Protein AF-A0A849FXG2-F1 (afdb_monomer)

Solvent-accessible surface area (backbone atoms only — not comparable to full-atom values): 6076 Å² total; per-residue (Å²): 142,71,65,75,63,56,56,55,52,54,53,51,51,52,51,49,52,51,53,51,51,58,55,57,69,65,61,71,69,59,60,63,61,51,51,52,51,40,35,54,50,8,46,52,54,36,55,78,66,44,50,82,83,37,54,75,67,58,46,46,76,73,58,46,69,42,82,48,71,66,43,51,52,54,50,52,55,47,34,61,72,77,55,66,62,58,73,68,61,43,52,23,35,53,52,26,52,28,52,54,30,48,65,57,74,77,112

Mean predicted aligned error: 12.35 Å

Foldseek 3Di:
DPPVVVVVVVVVVVVVVVVVVVVVVVPPPPPVVVLVVLLVLLVVLCVVPPVVPDPLVRVCVVQAQCDDPVSLVSVLVVCCVPPNDPPSNSVSVSSNNNVVNNVVVVD

Sequence (107 aa):
MAYQQRVRGILGVTVLLVTVAVVYAKTEDAGEPAKAIDLETGETLFEARCAICHTHDALRDLTGAMTTEEDFQRVDTHLKRHYAPDDEARARILFYLAVETAAQSAR

pLDDT: mean 76.76, std 14.03, range [48.59, 94.31]

Structure (mmCIF, N/CA/C/O backbone):
data_AF-A0A849FXG2-F1
#
_entry.id   AF-A0A849FXG2-F1
#
loop_
_atom_site.group_PDB
_atom_site.id
_atom_site.type_symbol
_atom_site.label_atom_id
_atom_site.label_alt_id
_atom_site.label_comp_id
_atom_site.label_asym_id
_atom_site.label_entity_id
_atom_site.label_seq_id
_atom_site.pdbx_PDB_ins_code
_atom_site.Cartn_x
_atom_site.Cartn_y
_atom_site.Cartn_z
_atom_site.occupancy
_atom_site.B_iso_or_equiv
_atom_site.auth_seq_id
_atom_site.auth_comp_id
_atom_site.auth_asym_id
_atom_site.auth_atom_id
_atom_site.pdbx_PDB_model_num
ATOM 1 N N . MET A 1 1 ? -38.324 54.208 -8.703 1.00 53.72 1 MET A N 1
ATOM 2 C CA . MET A 1 1 ? -37.381 53.354 -9.464 1.00 53.72 1 MET A CA 1
ATOM 3 C C . MET A 1 1 ? -36.419 52.562 -8.549 1.00 53.72 1 MET A C 1
ATOM 5 O O . MET A 1 1 ? -35.245 52.467 -8.859 1.00 53.72 1 MET A O 1
ATOM 9 N N . ALA A 1 2 ? -36.886 51.952 -7.444 1.00 56.38 2 ALA A N 1
ATOM 10 C CA . ALA A 1 2 ? -36.020 51.225 -6.487 1.00 56.38 2 ALA A CA 1
ATOM 11 C C . ALA A 1 2 ? -36.311 49.708 -6.384 1.00 56.38 2 ALA A C 1
ATOM 13 O O . ALA A 1 2 ? -35.586 48.973 -5.720 1.00 56.38 2 ALA A O 1
ATOM 14 N N . TYR A 1 3 ? -37.367 49.224 -7.050 1.00 48.91 3 TYR A N 1
ATOM 15 C CA . TYR A 1 3 ? -37.785 47.817 -7.007 1.00 48.91 3 TYR A CA 1
ATOM 16 C C . TYR A 1 3 ? -36.924 46.934 -7.930 1.00 48.91 3 TYR A C 1
ATOM 18 O O . TYR A 1 3 ? -36.453 45.879 -7.526 1.00 48.91 3 TYR A O 1
ATOM 26 N N . GLN A 1 4 ? -36.608 47.416 -9.136 1.00 48.59 4 GLN A N 1
ATOM 27 C CA . GLN A 1 4 ? -35.897 46.656 -10.177 1.00 48.59 4 GLN A CA 1
ATOM 28 C C . GLN A 1 4 ? -34.435 46.297 -9.830 1.00 48.59 4 GLN A C 1
ATOM 30 O O . GLN A 1 4 ? -33.914 45.307 -10.340 1.00 48.59 4 GLN A O 1
ATOM 35 N N . GLN A 1 5 ? -33.769 47.059 -8.952 1.00 51.84 5 GLN A N 1
ATOM 36 C CA . GLN A 1 5 ? -32.392 46.772 -8.518 1.00 51.84 5 GLN A CA 1
ATOM 37 C C . GLN A 1 5 ? -32.320 45.684 -7.436 1.00 51.84 5 GLN A C 1
ATOM 39 O O . GLN A 1 5 ? -31.383 44.890 -7.435 1.00 51.84 5 GLN A O 1
ATOM 44 N N . ARG A 1 6 ? -33.325 45.587 -6.553 1.00 53.69 6 ARG A N 1
ATOM 45 C CA . ARG A 1 6 ? -33.348 44.582 -5.472 1.00 53.69 6 ARG A CA 1
ATOM 46 C C . ARG A 1 6 ? -33.599 43.168 -5.999 1.00 53.69 6 ARG A C 1
ATOM 48 O O . ARG A 1 6 ? -32.977 42.223 -5.528 1.00 53.69 6 ARG A O 1
ATOM 55 N N . VAL A 1 7 ? -34.448 43.034 -7.020 1.00 52.50 7 VAL A N 1
ATOM 56 C CA . VAL A 1 7 ? -34.781 41.731 -7.623 1.00 52.50 7 VAL A CA 1
ATOM 57 C C . VAL A 1 7 ? -33.577 41.136 -8.367 1.00 52.50 7 VAL A C 1
ATOM 59 O O . VAL A 1 7 ? -33.329 39.941 -8.258 1.00 52.50 7 VAL A O 1
ATOM 62 N N . ARG A 1 8 ? -32.765 41.966 -9.042 1.00 56.06 8 ARG A N 1
ATOM 63 C CA . ARG A 1 8 ? -31.524 41.530 -9.717 1.00 56.06 8 ARG A CA 1
ATOM 64 C C . ARG A 1 8 ? -30.448 41.040 -8.743 1.00 56.06 8 ARG A C 1
ATOM 66 O O . ARG A 1 8 ? -29.760 40.074 -9.054 1.00 56.06 8 ARG A O 1
ATOM 73 N N . GLY A 1 9 ? -30.324 41.672 -7.574 1.00 54.03 9 GLY A N 1
ATOM 74 C CA . GLY A 1 9 ? -29.378 41.246 -6.536 1.00 54.03 9 GLY A CA 1
ATOM 75 C C . GLY A 1 9 ? -29.746 39.892 -5.926 1.00 54.03 9 GLY A C 1
ATOM 76 O O . GLY A 1 9 ? -28.890 39.024 -5.802 1.00 54.03 9 GLY A O 1
ATOM 77 N N . ILE A 1 10 ? -31.030 39.680 -5.618 1.00 60.59 10 ILE A N 1
ATOM 78 C CA . ILE A 1 10 ? -31.515 38.413 -5.047 1.00 60.59 10 ILE A CA 1
ATOM 79 C C . ILE A 1 10 ? -31.391 37.274 -6.068 1.00 60.59 10 ILE A C 1
ATOM 81 O O . ILE A 1 10 ? -30.902 36.207 -5.715 1.00 60.59 10 ILE A O 1
ATOM 85 N N . LEU A 1 11 ? -31.756 37.515 -7.334 1.00 60.88 11 LEU A N 1
ATOM 86 C CA . LEU A 1 11 ? -31.647 36.510 -8.397 1.00 60.88 11 LEU A CA 1
ATOM 87 C C . LEU A 1 11 ? -30.184 36.129 -8.692 1.00 60.88 11 LEU A C 1
ATOM 89 O O . LEU A 1 11 ? -29.890 34.971 -8.961 1.00 60.88 11 LEU A O 1
ATOM 93 N N . GLY A 1 12 ? -29.255 37.089 -8.619 1.00 59.44 12 GLY A N 1
ATOM 94 C CA . GLY A 1 12 ? -27.824 36.824 -8.801 1.00 59.44 12 GLY A CA 1
ATOM 95 C C . GLY A 1 12 ? -27.227 35.983 -7.670 1.00 59.44 12 GLY A C 1
ATOM 96 O O . GLY A 1 12 ? -26.448 35.070 -7.929 1.00 59.44 12 GLY A O 1
ATOM 97 N N . VAL A 1 13 ? -27.632 36.245 -6.424 1.00 64.62 13 VAL A N 1
ATOM 98 C CA . VAL A 1 13 ? -27.163 35.490 -5.252 1.00 64.62 13 VAL A CA 1
ATOM 99 C C . VAL A 1 13 ? -27.741 34.076 -5.233 1.00 64.62 13 VAL A C 1
ATOM 101 O O . VAL A 1 13 ? -27.007 33.133 -4.960 1.00 64.62 13 VAL A O 1
ATOM 104 N N . THR A 1 14 ? -29.020 33.887 -5.570 1.00 64.06 14 THR A N 1
ATOM 105 C CA . THR A 1 14 ? -29.609 32.540 -5.616 1.00 64.06 14 THR A CA 1
ATOM 106 C C . THR A 1 14 ? -29.021 31.698 -6.742 1.00 64.06 14 THR A C 1
ATOM 108 O O . THR A 1 14 ? -28.713 30.534 -6.511 1.00 64.06 14 THR A O 1
ATOM 111 N N . VAL A 1 15 ? -28.783 32.271 -7.926 1.00 68.25 15 VAL A N 1
ATOM 112 C CA . VAL A 1 15 ? -28.107 31.560 -9.024 1.00 68.25 15 VAL A CA 1
ATOM 113 C C . VAL A 1 15 ? -26.683 31.174 -8.624 1.00 68.25 15 VAL A C 1
ATOM 115 O O . VAL A 1 15 ? -26.303 30.022 -8.815 1.00 68.25 15 VAL A O 1
ATOM 118 N N . LEU A 1 16 ? -25.923 32.080 -8.000 1.00 67.12 16 LEU A N 1
ATOM 119 C CA . LEU A 1 16 ? -24.575 31.777 -7.517 1.00 67.12 16 LEU A CA 1
ATOM 120 C C . LEU A 1 16 ? -24.592 30.629 -6.497 1.00 67.12 16 LEU A C 1
ATOM 122 O O . LEU A 1 16 ? -23.854 29.659 -6.655 1.00 67.12 16 LEU A O 1
ATOM 126 N N . LEU A 1 17 ? -25.471 30.692 -5.496 1.00 67.12 17 LEU A N 1
ATOM 127 C CA . LEU A 1 17 ? -25.583 29.656 -4.468 1.00 67.12 17 LEU A CA 1
ATOM 128 C C . LEU A 1 17 ? -25.998 28.300 -5.050 1.00 67.12 17 LEU A C 1
ATOM 130 O O . LEU A 1 17 ? -25.447 27.280 -4.650 1.00 67.12 17 LEU A O 1
ATOM 134 N N . VAL A 1 18 ? -26.903 28.282 -6.033 1.00 66.94 18 VAL A N 1
ATOM 135 C CA . VAL A 1 18 ? -27.289 27.051 -6.737 1.00 66.94 18 VAL A CA 1
ATOM 136 C C . VAL A 1 18 ? -26.117 26.497 -7.546 1.00 66.94 18 VAL A C 1
ATOM 138 O O . VAL A 1 18 ? -25.858 25.301 -7.477 1.00 66.94 18 VAL A O 1
ATOM 141 N N . THR A 1 19 ? -25.358 27.334 -8.262 1.00 63.62 19 THR A N 1
ATOM 142 C CA . THR A 1 19 ? -24.177 26.851 -8.999 1.00 63.62 19 THR A CA 1
ATOM 143 C C . THR A 1 19 ? -23.095 26.301 -8.075 1.00 63.62 19 THR A C 1
ATOM 145 O O . THR A 1 19 ? -22.542 25.244 -8.362 1.00 63.62 19 THR A O 1
ATOM 148 N N . VAL A 1 20 ? -22.841 26.953 -6.937 1.00 64.44 20 VAL A N 1
ATOM 149 C CA . VAL A 1 20 ? -21.890 26.467 -5.932 1.00 64.44 20 VAL A CA 1
ATOM 150 C C . VAL A 1 20 ? -22.374 25.140 -5.347 1.00 64.44 20 VAL A C 1
ATOM 152 O O . VAL A 1 20 ? -21.607 24.186 -5.323 1.00 64.44 20 VAL A O 1
ATOM 155 N N . ALA A 1 21 ? -23.648 25.028 -4.965 1.00 61.94 21 ALA A N 1
ATOM 156 C CA . ALA A 1 21 ? -24.209 23.783 -4.439 1.00 61.94 21 ALA A CA 1
ATOM 157 C C . ALA A 1 21 ? -24.134 22.622 -5.450 1.00 61.94 21 ALA A C 1
ATOM 159 O O . ALA A 1 21 ? -23.775 21.510 -5.076 1.00 61.94 21 ALA A O 1
ATOM 160 N N . VAL A 1 22 ? -24.409 22.876 -6.735 1.00 62.47 22 VAL A N 1
ATOM 161 C CA . VAL A 1 22 ? -24.313 21.862 -7.804 1.00 62.47 22 VAL A CA 1
ATOM 162 C C . VAL A 1 22 ? -22.864 21.431 -8.055 1.00 62.47 22 VAL A C 1
ATOM 164 O O . VAL A 1 22 ? -22.616 20.254 -8.308 1.00 62.47 22 VAL A O 1
ATOM 167 N N . VAL A 1 23 ? -21.901 22.354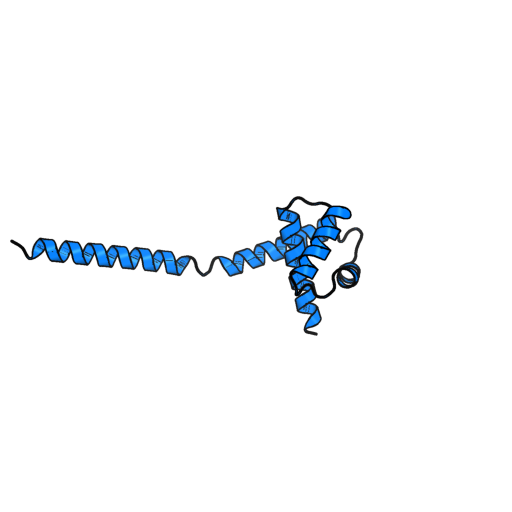 -7.968 1.00 61.84 23 VAL A N 1
ATOM 168 C CA . VAL A 1 23 ? -20.470 22.028 -8.085 1.00 61.84 23 VAL A CA 1
ATOM 169 C C . VAL A 1 23 ? -19.999 21.198 -6.889 1.00 61.84 23 VAL A C 1
ATOM 171 O O . VAL A 1 23 ? -19.327 20.191 -7.092 1.00 61.84 23 VAL A O 1
ATOM 174 N N . TYR A 1 24 ? -20.395 21.567 -5.667 1.00 57.69 24 TYR A N 1
ATOM 175 C CA . TYR A 1 24 ? -20.036 20.833 -4.448 1.00 57.69 24 TYR A CA 1
ATOM 176 C C . TYR A 1 24 ? -20.635 19.420 -4.407 1.00 57.69 24 TYR A C 1
ATOM 178 O O . TYR A 1 24 ? -19.927 18.469 -4.091 1.00 57.69 24 TYR A O 1
ATOM 186 N N . ALA A 1 25 ? -21.897 19.246 -4.808 1.00 58.75 25 ALA A N 1
ATOM 187 C CA . ALA A 1 25 ? -22.543 17.930 -4.815 1.00 58.75 25 ALA A CA 1
ATOM 188 C C . ALA A 1 25 ? -21.910 16.935 -5.811 1.00 58.75 25 ALA A C 1
ATOM 190 O O . ALA A 1 25 ? -22.107 15.733 -5.691 1.00 58.75 25 ALA A O 1
ATOM 191 N N . LYS A 1 26 ? -21.148 17.405 -6.809 1.00 55.12 26 LYS A N 1
ATOM 192 C CA . LYS A 1 26 ? -20.519 16.536 -7.819 1.00 55.12 26 LYS A CA 1
ATOM 193 C C . LYS A 1 26 ? -19.146 15.997 -7.388 1.00 55.12 26 LYS A C 1
ATOM 195 O O . LYS A 1 26 ? -18.614 15.113 -8.052 1.00 55.12 26 LYS A O 1
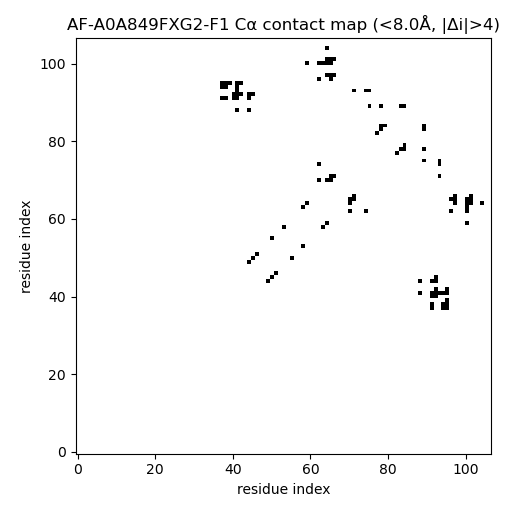ATOM 200 N N . THR A 1 27 ? -18.548 16.526 -6.319 1.00 54.00 27 THR A N 1
ATOM 201 C CA . THR A 1 27 ? -17.176 16.166 -5.908 1.00 54.00 27 THR A CA 1
ATOM 202 C C . THR A 1 27 ? -17.091 15.022 -4.895 1.00 54.00 27 THR A C 1
ATOM 204 O O . THR A 1 27 ? -15.991 14.588 -4.570 1.00 54.00 27 THR A O 1
ATOM 207 N N . GLU A 1 28 ? -18.224 14.509 -4.416 1.00 54.66 28 GLU A N 1
ATOM 208 C CA . GLU A 1 28 ? -18.284 13.507 -3.339 1.00 54.66 28 GLU A CA 1
ATOM 209 C C . GLU A 1 28 ? -18.058 12.068 -3.854 1.00 54.66 28 GLU A C 1
ATOM 211 O O . GLU A 1 28 ? -17.547 11.221 -3.127 1.00 54.66 28 GLU A O 1
ATOM 216 N N . ASP A 1 29 ? -18.324 11.815 -5.141 1.00 53.56 29 ASP A N 1
ATOM 217 C CA . ASP A 1 29 ? -18.204 10.497 -5.789 1.00 53.56 29 ASP A CA 1
ATOM 218 C C . ASP A 1 29 ? -16.802 10.169 -6.338 1.00 53.56 29 ASP A C 1
ATOM 220 O O . ASP A 1 29 ? -16.566 9.071 -6.839 1.00 53.56 29 ASP A O 1
ATOM 224 N N . ALA A 1 30 ? -15.838 11.092 -6.274 1.00 58.03 30 ALA A N 1
ATOM 225 C CA . ALA A 1 30 ? -14.503 10.861 -6.842 1.00 58.03 30 ALA A CA 1
ATOM 226 C C . ALA A 1 30 ? -13.631 9.899 -6.003 1.00 58.03 30 ALA A C 1
ATOM 228 O O 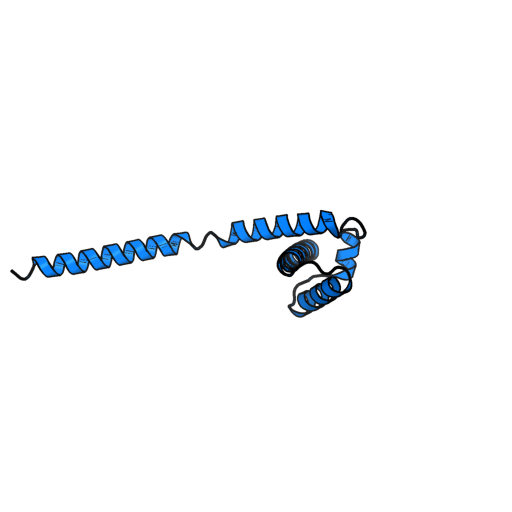. ALA A 1 30 ? -12.607 9.419 -6.489 1.00 58.03 30 ALA A O 1
ATOM 229 N N . GLY A 1 31 ? -14.017 9.612 -4.753 1.00 58.66 31 GLY A N 1
ATOM 230 C CA . GLY A 1 31 ? -13.208 8.837 -3.805 1.00 58.66 31 GLY A CA 1
ATOM 231 C C . GLY A 1 31 ? -13.263 7.317 -3.988 1.00 58.66 31 GLY A C 1
ATOM 232 O O . GLY A 1 31 ? -12.252 6.647 -3.795 1.00 58.66 31 GLY A O 1
ATOM 233 N N . GLU A 1 32 ? -14.412 6.764 -4.370 1.00 60.47 32 GLU A N 1
ATOM 234 C CA . GLU A 1 32 ? -14.592 5.323 -4.602 1.00 60.47 32 GLU A CA 1
ATOM 235 C C . GLU A 1 32 ? -13.839 4.805 -5.847 1.00 60.47 32 GLU A C 1
ATOM 237 O O . GLU A 1 32 ? -13.073 3.846 -5.724 1.00 60.47 32 GLU A O 1
ATOM 242 N N . PRO A 1 33 ? -13.973 5.434 -7.037 1.00 67.12 33 PRO A N 1
ATOM 243 C CA . PRO A 1 33 ? -13.272 4.973 -8.232 1.00 67.12 33 PRO A CA 1
ATOM 244 C C . PRO A 1 33 ? -11.760 5.181 -8.124 1.00 67.12 33 PRO A C 1
ATOM 246 O O . PRO A 1 33 ? -11.003 4.343 -8.601 1.00 67.12 33 PRO A O 1
ATOM 249 N N . ALA A 1 34 ? -11.303 6.248 -7.458 1.00 70.75 34 ALA A N 1
ATOM 250 C CA . ALA A 1 34 ? -9.877 6.481 -7.233 1.00 70.75 34 ALA A CA 1
ATOM 251 C C . ALA A 1 34 ? -9.242 5.372 -6.376 1.00 70.75 34 ALA A C 1
ATOM 253 O O . ALA A 1 34 ? -8.204 4.834 -6.749 1.00 70.75 34 ALA A O 1
ATOM 254 N N . LYS A 1 35 ? -9.902 4.955 -5.285 1.00 79.44 35 LYS A N 1
ATOM 255 C CA . LYS A 1 35 ? -9.429 3.839 -4.445 1.00 79.44 35 LYS A CA 1
ATOM 256 C C . LYS A 1 35 ? -9.404 2.510 -5.196 1.00 79.44 35 LYS A C 1
ATOM 258 O O . LYS A 1 35 ? -8.473 1.735 -5.010 1.00 79.44 35 LYS A O 1
ATOM 263 N N . ALA A 1 36 ? -10.410 2.242 -6.029 1.00 77.69 36 ALA A N 1
ATOM 264 C CA . ALA A 1 36 ? -10.444 1.031 -6.846 1.00 77.69 36 ALA A CA 1
ATOM 265 C C . ALA A 1 36 ? -9.279 0.997 -7.851 1.00 77.69 36 ALA A C 1
ATOM 267 O O . ALA A 1 36 ? -8.601 -0.020 -7.965 1.00 77.69 36 ALA A O 1
ATOM 268 N N . ILE A 1 37 ? -8.996 2.130 -8.505 1.00 80.44 37 ILE A N 1
ATOM 269 C CA . ILE A 1 37 ? -7.852 2.278 -9.415 1.00 80.44 37 ILE A CA 1
ATOM 270 C C . ILE A 1 37 ? -6.528 2.073 -8.670 1.00 80.44 37 ILE A C 1
ATOM 272 O O . ILE A 1 37 ? -5.643 1.379 -9.171 1.00 80.44 37 ILE A O 1
ATOM 276 N N . ASP A 1 38 ? -6.377 2.649 -7.477 1.00 89.12 38 ASP A N 1
ATOM 277 C CA . ASP A 1 38 ? -5.161 2.481 -6.677 1.00 89.12 38 ASP A CA 1
ATOM 278 C C . ASP A 1 38 ? -4.977 1.033 -6.200 1.00 89.12 38 ASP A C 1
ATOM 280 O O . ASP A 1 38 ? -3.840 0.557 -6.156 1.00 89.12 38 ASP A O 1
ATOM 284 N N . LEU A 1 39 ? -6.070 0.317 -5.908 1.00 89.62 39 LEU A N 1
ATOM 285 C CA . LEU A 1 39 ? -6.036 -1.099 -5.539 1.00 89.62 39 LEU A CA 1
ATOM 286 C C . LEU A 1 39 ? -5.575 -1.979 -6.708 1.00 89.62 39 LEU A C 1
ATOM 288 O O . LEU A 1 39 ? -4.609 -2.722 -6.557 1.00 89.62 39 LEU A O 1
ATOM 292 N N . GLU A 1 40 ? -6.213 -1.847 -7.874 1.00 92.94 40 GLU A N 1
ATOM 293 C CA . GLU A 1 40 ? -5.865 -2.602 -9.091 1.00 92.94 40 GLU A CA 1
ATOM 294 C C . GLU A 1 40 ? -4.427 -2.305 -9.542 1.00 92.94 40 GLU A C 1
ATOM 296 O O . GLU A 1 40 ? -3.659 -3.195 -9.918 1.00 92.94 40 GLU A O 1
ATOM 301 N N . THR A 1 41 ? -4.021 -1.036 -9.457 1.00 94.31 41 THR A N 1
ATOM 302 C CA . THR A 1 41 ? -2.654 -0.634 -9.794 1.00 94.31 41 THR A CA 1
ATOM 303 C C . THR A 1 41 ? -1.651 -1.210 -8.793 1.00 94.31 41 THR A C 1
ATOM 305 O O . THR A 1 41 ? -0.573 -1.654 -9.191 1.00 94.31 41 THR A O 1
ATOM 308 N N . GLY A 1 42 ? -1.981 -1.219 -7.499 1.00 91.56 42 GLY A N 1
ATOM 309 C CA . GLY A 1 42 ? -1.158 -1.831 -6.457 1.00 91.56 42 GLY A CA 1
ATOM 310 C C . GLY A 1 42 ? -0.976 -3.334 -6.663 1.00 91.56 42 GLY A C 1
ATOM 311 O O . GLY A 1 42 ? 0.158 -3.811 -6.604 1.00 91.56 42 GLY A O 1
ATOM 312 N N . GLU A 1 43 ? -2.055 -4.048 -6.987 1.00 92.62 43 GLU A N 1
ATOM 313 C CA . GLU A 1 43 ? -2.044 -5.475 -7.332 1.00 92.62 43 GLU A CA 1
ATOM 314 C C . GLU A 1 43 ? -1.172 -5.743 -8.565 1.00 92.62 43 GLU A C 1
ATOM 316 O O . GLU A 1 43 ? -0.251 -6.555 -8.518 1.00 92.62 43 GLU A O 1
ATOM 321 N N . THR A 1 44 ? -1.363 -4.981 -9.643 1.00 94.25 44 THR A N 1
ATOM 322 C CA . THR A 1 44 ? -0.566 -5.127 -10.872 1.00 94.25 44 THR A CA 1
ATOM 323 C C . THR A 1 44 ? 0.928 -4.917 -10.609 1.00 94.25 44 THR A C 1
ATOM 325 O O . THR A 1 44 ? 1.781 -5.666 -11.093 1.00 94.25 44 THR A O 1
ATOM 328 N N . LEU A 1 45 ? 1.274 -3.882 -9.835 1.00 92.38 45 LEU A N 1
ATOM 329 C CA . LEU A 1 45 ? 2.661 -3.607 -9.457 1.00 92.38 45 LEU A CA 1
ATOM 330 C C . LEU A 1 45 ? 3.239 -4.726 -8.595 1.00 92.38 45 LEU A C 1
ATOM 332 O O . LEU A 1 45 ? 4.411 -5.077 -8.755 1.00 92.38 45 LEU A O 1
ATOM 336 N N . PHE A 1 46 ? 2.424 -5.272 -7.699 1.00 90.00 46 PHE A N 1
ATOM 337 C CA . PHE A 1 46 ? 2.783 -6.397 -6.862 1.00 90.00 46 PHE A CA 1
ATOM 338 C C . PHE A 1 46 ? 3.070 -7.652 -7.708 1.00 90.00 46 PHE A C 1
ATOM 340 O O . PHE A 1 46 ? 4.157 -8.227 -7.600 1.00 90.00 46 PHE A O 1
ATOM 347 N N . GLU A 1 47 ? 2.163 -8.046 -8.601 1.00 91.44 47 GLU A N 1
ATOM 348 C CA . GLU A 1 47 ? 2.327 -9.225 -9.459 1.00 91.44 47 GLU A CA 1
ATOM 349 C C . GLU A 1 47 ? 3.559 -9.110 -10.363 1.00 91.44 47 GLU A C 1
ATOM 351 O O . GLU A 1 47 ? 4.366 -10.036 -10.469 1.00 91.44 47 GLU A O 1
ATOM 356 N N . ALA A 1 48 ? 3.761 -7.939 -10.967 1.00 91.44 48 ALA A N 1
ATOM 357 C CA . ALA A 1 48 ? 4.852 -7.717 -11.907 1.00 91.44 48 ALA A CA 1
ATOM 358 C C . ALA A 1 48 ? 6.246 -7.703 -11.256 1.00 91.44 48 ALA A C 1
ATOM 360 O O . ALA A 1 48 ? 7.245 -7.873 -11.956 1.00 91.44 48 ALA A O 1
ATOM 361 N N . ARG A 1 49 ? 6.347 -7.426 -9.948 1.00 88.62 49 ARG A N 1
ATOM 362 C CA . ARG A 1 49 ? 7.635 -7.117 -9.291 1.00 88.62 49 ARG A CA 1
ATOM 363 C C . ARG A 1 49 ? 7.931 -7.992 -8.080 1.00 88.62 49 ARG A C 1
ATOM 365 O O . ARG A 1 49 ? 9.087 -8.337 -7.853 1.00 88.62 49 ARG A O 1
ATOM 372 N N . CYS A 1 50 ? 6.916 -8.347 -7.305 1.00 86.62 50 CYS A N 1
ATOM 373 C CA . CYS A 1 50 ? 7.054 -9.061 -6.039 1.00 86.62 50 CYS A CA 1
ATOM 374 C C . CYS A 1 50 ? 6.708 -10.547 -6.186 1.00 86.62 50 CYS A C 1
ATOM 376 O O . CYS A 1 50 ? 7.437 -11.386 -5.650 1.00 86.62 50 CYS A O 1
ATOM 378 N N . ALA A 1 51 ? 5.673 -10.875 -6.972 1.00 89.50 51 ALA A N 1
ATOM 379 C CA . ALA A 1 51 ? 5.195 -12.253 -7.144 1.00 89.50 51 ALA A CA 1
ATOM 380 C C . ALA A 1 51 ? 6.196 -13.191 -7.846 1.00 89.50 51 ALA A C 1
ATOM 382 O O . ALA A 1 51 ? 6.064 -14.412 -7.802 1.00 89.50 51 ALA A O 1
ATOM 383 N N . ILE A 1 52 ? 7.229 -12.625 -8.476 1.00 89.62 52 ILE A N 1
ATOM 384 C CA . ILE A 1 52 ? 8.316 -13.381 -9.113 1.00 89.62 52 ILE A CA 1
ATOM 385 C C . ILE A 1 52 ? 9.147 -14.147 -8.069 1.00 89.62 52 ILE A C 1
ATOM 387 O O . ILE A 1 52 ? 9.650 -15.232 -8.358 1.00 89.62 52 ILE A O 1
ATOM 391 N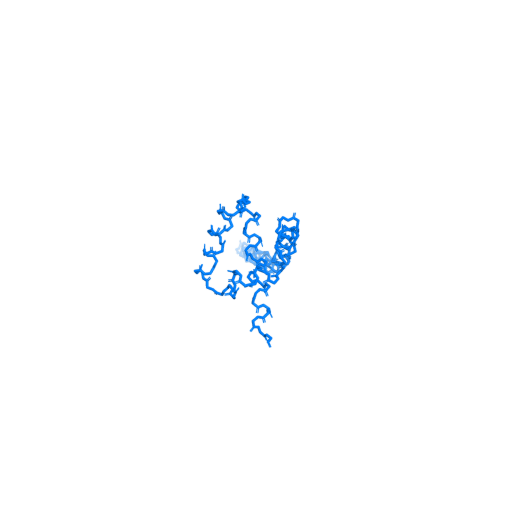 N . CYS A 1 53 ? 9.297 -13.586 -6.864 1.00 88.56 53 CYS A N 1
ATOM 392 C CA . CYS A 1 53 ? 10.139 -14.147 -5.802 1.00 88.56 53 CYS A CA 1
ATOM 393 C C . CYS A 1 53 ? 9.347 -14.566 -4.558 1.00 88.56 53 CYS A C 1
ATOM 395 O O . CYS A 1 53 ? 9.781 -15.465 -3.840 1.00 88.56 53 CYS A O 1
ATOM 397 N N . HIS A 1 54 ? 8.214 -13.917 -4.289 1.00 85.38 54 HIS A N 1
ATOM 398 C CA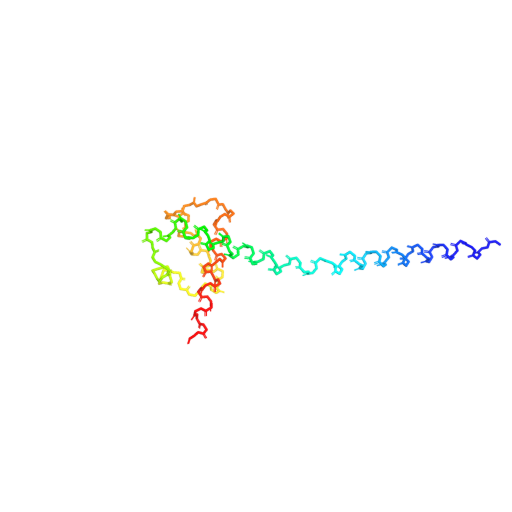 . HIS A 1 54 ? 7.388 -14.157 -3.108 1.00 85.38 54 HIS A CA 1
ATOM 399 C C . HIS A 1 54 ? 5.995 -14.605 -3.526 1.00 85.38 54 HIS A C 1
ATOM 401 O O . HIS A 1 54 ? 5.411 -14.037 -4.439 1.00 85.38 54 HIS A O 1
ATOM 407 N N . THR A 1 55 ? 5.415 -15.580 -2.834 1.00 83.44 55 THR A N 1
ATOM 408 C CA . THR A 1 55 ? 3.976 -15.850 -2.968 1.00 83.44 55 THR A CA 1
ATOM 409 C C . THR A 1 55 ? 3.176 -14.829 -2.156 1.00 83.44 55 THR A C 1
ATOM 411 O O . THR A 1 55 ? 3.702 -14.260 -1.198 1.00 83.44 55 THR A O 1
ATOM 414 N N . HIS A 1 56 ? 1.891 -14.626 -2.473 1.00 78.88 56 HIS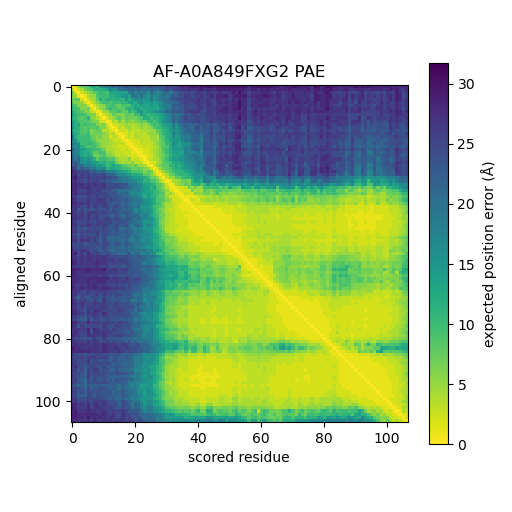 A N 1
ATOM 415 C CA . HIS A 1 56 ? 1.002 -13.811 -1.628 1.00 78.88 56 HIS A CA 1
ATOM 416 C C . HIS A 1 56 ? 1.014 -14.275 -0.161 1.00 78.88 56 HIS A C 1
ATOM 418 O O . HIS A 1 56 ? 1.061 -13.451 0.749 1.00 78.88 56 HIS A O 1
ATOM 424 N N . ASP A 1 57 ? 1.076 -15.590 0.070 1.00 75.69 57 ASP A N 1
ATOM 425 C CA . ASP A 1 57 ? 1.182 -16.162 1.416 1.00 75.69 57 ASP A CA 1
ATOM 426 C C . ASP A 1 57 ? 2.486 -15.782 2.132 1.00 75.69 57 ASP A C 1
ATOM 428 O O . ASP A 1 57 ? 2.463 -15.449 3.314 1.00 75.69 57 ASP A O 1
ATOM 432 N N . ALA A 1 58 ? 3.627 -15.794 1.434 1.00 75.81 58 ALA A N 1
ATOM 433 C CA . ALA A 1 58 ? 4.908 -15.421 2.036 1.00 75.81 58 ALA A CA 1
ATOM 434 C C . ALA A 1 58 ? 4.915 -13.954 2.486 1.00 75.81 58 ALA A C 1
ATOM 436 O O . ALA A 1 58 ? 5.506 -13.614 3.511 1.00 75.81 58 ALA A O 1
ATOM 437 N N . LEU A 1 59 ? 4.224 -13.081 1.749 1.00 72.62 59 LEU A N 1
ATOM 438 C CA . LEU A 1 59 ? 4.052 -11.695 2.167 1.00 72.62 59 LEU A CA 1
ATOM 439 C C . LEU A 1 59 ? 3.078 -11.539 3.312 1.00 72.62 59 LEU A C 1
ATOM 441 O O . LEU A 1 59 ? 3.391 -10.762 4.202 1.00 72.62 59 LEU A O 1
ATOM 445 N N . ARG A 1 60 ? 1.976 -12.294 3.353 1.00 69.94 60 ARG A N 1
ATOM 446 C CA . ARG A 1 60 ? 1.086 -12.314 4.522 1.00 69.94 60 ARG A CA 1
ATOM 447 C C . ARG A 1 60 ? 1.876 -12.579 5.801 1.00 69.94 60 ARG A C 1
ATOM 449 O O . ARG A 1 60 ? 1.699 -11.871 6.789 1.00 69.94 60 ARG A O 1
ATOM 456 N N . ASP A 1 61 ? 2.768 -13.561 5.767 1.00 73.38 61 ASP A N 1
ATOM 457 C CA . ASP A 1 6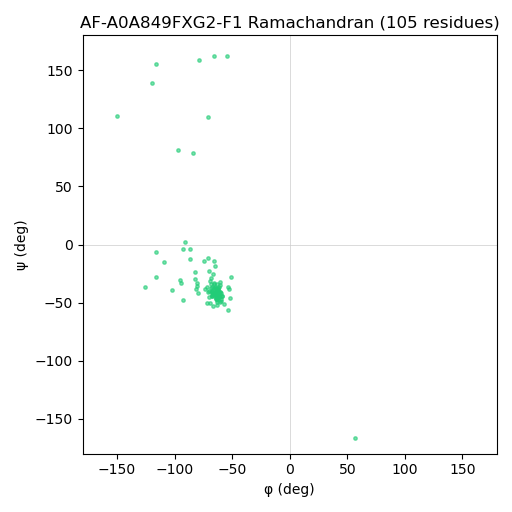1 ? 3.572 -13.929 6.931 1.00 73.38 61 ASP A CA 1
ATOM 458 C C . ASP A 1 61 ? 4.592 -12.824 7.298 1.00 73.38 61 ASP A C 1
ATOM 460 O O . ASP A 1 61 ? 4.918 -12.640 8.471 1.00 73.38 61 ASP A O 1
ATOM 464 N N . LEU A 1 62 ? 5.061 -12.041 6.318 1.00 70.06 62 LEU A N 1
ATOM 465 C CA . LEU A 1 62 ? 5.976 -10.907 6.517 1.00 70.06 62 LEU A CA 1
ATOM 466 C C . LEU A 1 62 ? 5.269 -9.619 6.976 1.00 70.06 62 LEU A C 1
ATOM 468 O O . LEU A 1 62 ? 5.822 -8.847 7.769 1.00 70.06 62 LEU A O 1
ATOM 472 N N . THR A 1 63 ? 4.074 -9.338 6.458 1.00 73.88 63 THR A N 1
ATOM 473 C CA . THR A 1 63 ? 3.355 -8.080 6.684 1.00 73.88 63 THR A CA 1
ATOM 474 C C . THR A 1 63 ? 2.358 -8.177 7.825 1.00 73.88 63 THR A C 1
ATOM 476 O O . THR A 1 63 ? 2.169 -7.176 8.507 1.00 73.88 63 THR A O 1
ATOM 479 N N . GLY A 1 64 ? 1.767 -9.344 8.090 1.00 78.75 64 GLY A N 1
ATOM 480 C CA . GLY A 1 64 ? 0.657 -9.473 9.035 1.00 78.75 64 GLY A CA 1
ATOM 481 C C . GLY A 1 64 ? -0.526 -8.565 8.674 1.00 78.75 64 GLY A C 1
ATOM 482 O O . GLY A 1 64 ? -0.589 -8.020 7.572 1.00 78.75 64 GLY A O 1
ATOM 483 N N . ALA A 1 65 ? -1.467 -8.391 9.604 1.00 78.94 65 ALA A N 1
ATOM 484 C CA . ALA A 1 65 ? -2.567 -7.442 9.447 1.00 78.94 65 ALA A CA 1
ATOM 485 C C . ALA A 1 65 ? -2.041 -6.001 9.542 1.00 78.94 65 ALA A C 1
ATOM 487 O O . ALA A 1 65 ? -1.665 -5.551 10.623 1.00 78.94 65 ALA A O 1
ATOM 488 N N . MET A 1 66 ? -2.029 -5.268 8.427 1.00 88.19 66 MET A N 1
ATOM 489 C CA . MET A 1 66 ? -1.552 -3.881 8.395 1.00 88.19 66 MET A CA 1
ATOM 490 C C . MET A 1 66 ? -2.668 -2.918 8.810 1.00 88.19 66 MET A C 1
ATOM 492 O O . MET A 1 66 ? -3.335 -2.314 7.971 1.00 88.19 66 MET A O 1
ATOM 496 N N . THR A 1 67 ? -2.905 -2.806 10.116 1.00 84.88 67 THR A N 1
ATOM 497 C CA . THR A 1 67 ? -4.037 -2.025 10.660 1.00 84.88 67 THR A CA 1
ATOM 498 C C . THR A 1 67 ? -3.615 -0.744 11.365 1.00 84.88 67 THR A C 1
ATOM 500 O O . THR A 1 67 ? -4.450 0.132 11.594 1.00 84.88 67 THR A O 1
ATOM 503 N N . THR A 1 68 ? -2.332 -0.610 11.696 1.00 89.12 68 THR A N 1
ATOM 504 C CA . THR A 1 68 ? -1.787 0.554 12.395 1.00 89.12 68 THR A CA 1
ATOM 505 C C . THR A 1 68 ? -0.780 1.303 11.533 1.00 89.12 68 THR A C 1
ATOM 507 O O . THR A 1 68 ? -0.135 0.726 10.662 1.00 89.12 68 THR A O 1
ATOM 510 N N . GLU A 1 69 ? -0.594 2.593 11.813 1.00 88.75 69 GLU A N 1
ATOM 511 C CA . GLU A 1 69 ? 0.456 3.409 11.184 1.00 88.75 69 GLU A CA 1
ATOM 512 C C . GLU A 1 69 ? 1.852 2.776 11.337 1.00 88.75 69 GLU A C 1
ATOM 514 O O . GLU A 1 69 ? 2.662 2.813 10.413 1.00 88.75 69 GLU A O 1
ATOM 519 N N . GLU A 1 70 ? 2.127 2.136 12.476 1.00 89.94 70 GLU A N 1
ATOM 520 C CA . GLU A 1 70 ? 3.393 1.437 12.712 1.00 89.94 70 GLU A CA 1
ATOM 521 C C . GLU A 1 70 ? 3.583 0.250 11.752 1.00 89.94 70 GLU A C 1
ATOM 523 O O . GLU A 1 70 ? 4.685 0.040 11.238 1.00 89.94 70 GLU A O 1
ATOM 528 N N . ASP A 1 71 ? 2.510 -0.481 11.429 1.00 87.81 71 ASP A N 1
ATOM 529 C CA . ASP A 1 71 ? 2.557 -1.557 10.435 1.00 87.81 71 ASP A CA 1
ATOM 530 C C . ASP A 1 71 ? 2.912 -1.021 9.049 1.00 87.81 71 ASP A C 1
ATOM 532 O O . ASP A 1 71 ? 3.794 -1.569 8.378 1.00 87.81 71 ASP A O 1
ATOM 536 N N . PHE A 1 72 ? 2.280 0.082 8.636 1.00 88.88 72 PHE A N 1
ATOM 537 C CA . PHE A 1 72 ? 2.592 0.741 7.367 1.00 88.88 72 PHE A CA 1
ATOM 538 C C . PHE A 1 72 ? 4.053 1.186 7.315 1.00 88.88 72 PHE A C 1
ATOM 540 O O . PHE A 1 72 ? 4.747 0.893 6.341 1.00 88.88 72 PHE A O 1
ATOM 547 N N . GLN A 1 73 ? 4.554 1.828 8.371 1.00 90.94 73 GLN A N 1
ATOM 548 C CA . GLN A 1 73 ? 5.942 2.293 8.441 1.00 90.94 73 GLN A CA 1
ATOM 549 C C . GLN A 1 73 ? 6.949 1.141 8.415 1.00 90.94 73 GLN A C 1
ATOM 551 O O . GLN A 1 73 ? 7.996 1.240 7.761 1.00 90.94 73 GLN A O 1
ATOM 556 N N . ARG A 1 74 ? 6.645 0.028 9.092 1.00 89.69 74 ARG A N 1
ATOM 557 C CA . ARG A 1 74 ? 7.485 -1.175 9.085 1.00 89.69 74 ARG A CA 1
ATOM 558 C C . ARG A 1 74 ? 7.584 -1.770 7.684 1.00 89.69 74 ARG A C 1
ATOM 560 O O . ARG A 1 74 ? 8.694 -2.066 7.232 1.00 89.69 74 ARG A O 1
ATOM 567 N N . VAL A 1 75 ? 6.455 -1.929 6.994 1.00 88.06 75 VAL A N 1
ATOM 568 C CA . VAL A 1 75 ? 6.425 -2.498 5.639 1.00 88.06 75 VAL A CA 1
ATOM 569 C C . VAL A 1 75 ? 7.041 -1.531 4.624 1.00 88.06 75 VAL A C 1
ATOM 571 O O . VAL A 1 75 ? 7.852 -1.958 3.806 1.00 88.06 75 VAL A O 1
ATOM 574 N N . ASP A 1 76 ? 6.785 -0.225 4.721 1.00 90.50 76 ASP A N 1
ATOM 575 C CA . ASP A 1 76 ? 7.426 0.798 3.880 1.00 90.50 76 ASP A CA 1
ATOM 576 C C . ASP A 1 76 ? 8.955 0.788 4.037 1.00 90.50 76 ASP A C 1
ATOM 578 O O . ASP A 1 76 ? 9.701 0.791 3.054 1.00 90.50 76 ASP A O 1
ATOM 582 N N . THR A 1 77 ? 9.437 0.693 5.279 1.00 90.31 77 THR A N 1
ATOM 583 C CA . THR A 1 77 ? 10.871 0.569 5.573 1.00 90.31 77 THR A CA 1
ATOM 584 C C . THR A 1 77 ? 11.457 -0.710 4.982 1.00 90.31 77 THR A C 1
ATOM 586 O O . THR A 1 77 ? 12.582 -0.691 4.475 1.00 90.31 77 THR A O 1
ATOM 589 N N . HIS A 1 78 ? 10.717 -1.821 5.036 1.00 87.50 78 HIS A N 1
ATOM 590 C CA . HIS A 1 78 ? 11.137 -3.074 4.419 1.00 87.50 78 HIS A CA 1
ATOM 591 C C . HIS A 1 78 ? 11.245 -2.935 2.899 1.00 87.50 78 HIS A C 1
ATOM 593 O O . HIS A 1 78 ? 12.297 -3.264 2.350 1.00 87.50 78 HIS A O 1
ATOM 599 N N . LEU A 1 79 ? 10.216 -2.391 2.238 1.00 87.00 79 LEU A N 1
ATOM 600 C CA . LEU A 1 79 ? 10.227 -2.141 0.796 1.00 87.00 79 LEU A CA 1
ATOM 601 C C . LEU A 1 79 ? 11.459 -1.312 0.432 1.00 87.00 79 LEU A C 1
ATOM 603 O O . LEU A 1 79 ? 12.333 -1.810 -0.266 1.00 87.00 79 LEU A O 1
ATOM 607 N N . LYS A 1 80 ? 11.658 -0.140 1.041 1.00 89.38 80 LYS A N 1
ATOM 608 C CA . LYS A 1 80 ? 12.830 0.723 0.784 1.00 89.38 80 LYS A CA 1
ATOM 609 C C . LYS A 1 80 ? 14.191 0.013 0.874 1.00 89.38 80 LYS A C 1
ATOM 611 O O . LYS A 1 80 ? 15.137 0.454 0.228 1.00 89.38 80 LYS A O 1
ATOM 616 N N . ARG A 1 81 ? 14.318 -1.054 1.670 1.00 88.56 81 ARG A N 1
ATOM 617 C CA . ARG A 1 81 ? 15.564 -1.829 1.825 1.00 88.56 81 ARG A CA 1
ATOM 618 C C . ARG A 1 81 ? 15.656 -3.048 0.910 1.00 88.56 81 ARG A C 1
ATOM 620 O O . ARG A 1 81 ? 16.762 -3.421 0.536 1.00 88.56 81 ARG A O 1
ATOM 627 N N . HIS A 1 82 ? 14.533 -3.690 0.604 1.00 86.00 82 HIS A N 1
ATOM 628 C CA . HIS A 1 82 ? 14.486 -4.928 -0.173 1.00 86.00 82 HIS A CA 1
ATOM 629 C C . HIS A 1 82 ? 14.298 -4.658 -1.669 1.00 86.00 82 HIS A C 1
ATOM 631 O O . HIS A 1 82 ? 15.033 -5.183 -2.501 1.00 86.00 82 HIS A O 1
ATOM 637 N N . TYR A 1 83 ? 13.336 -3.799 -1.994 1.00 81.38 83 TYR A N 1
ATOM 638 C CA . TYR A 1 83 ? 13.014 -3.339 -3.334 1.00 81.38 83 TYR A CA 1
ATOM 639 C C . TYR A 1 83 ? 12.452 -1.923 -3.221 1.00 81.38 83 TYR A C 1
ATOM 641 O O . TYR A 1 83 ? 11.358 -1.750 -2.693 1.00 81.38 83 TYR A O 1
ATOM 649 N N . ALA A 1 84 ? 13.202 -0.921 -3.686 1.00 78.75 84 ALA A N 1
ATOM 650 C CA . ALA A 1 84 ? 12.865 0.495 -3.544 1.00 78.75 84 ALA A CA 1
ATOM 651 C C . ALA A 1 84 ? 12.182 1.040 -4.815 1.00 78.75 84 ALA A C 1
ATOM 653 O O . ALA A 1 84 ? 12.860 1.651 -5.646 1.00 78.75 84 ALA A O 1
ATOM 654 N N . PRO A 1 85 ? 10.866 0.823 -5.012 1.00 82.69 85 PRO A N 1
ATOM 655 C CA . PRO A 1 85 ? 10.141 1.525 -6.053 1.00 82.69 85 PRO A CA 1
ATOM 656 C C . PRO A 1 85 ? 10.091 3.017 -5.719 1.00 82.69 85 PRO A C 1
ATOM 658 O O . PRO A 1 85 ? 10.282 3.426 -4.565 1.00 82.69 85 PRO A O 1
ATOM 661 N N . ASP A 1 86 ? 9.789 3.821 -6.735 1.00 92.19 86 ASP A N 1
ATOM 662 C CA . ASP A 1 86 ? 9.416 5.217 -6.536 1.00 92.19 86 ASP A CA 1
ATOM 663 C C . ASP A 1 86 ? 8.245 5.356 -5.546 1.00 92.19 86 ASP A C 1
ATOM 665 O O . ASP A 1 86 ? 7.546 4.394 -5.211 1.00 92.19 86 ASP A O 1
ATOM 669 N N . ASP A 1 87 ? 8.071 6.570 -5.028 1.00 91.19 87 ASP A N 1
ATOM 670 C CA . ASP A 1 87 ? 7.133 6.850 -3.941 1.00 91.19 87 ASP A CA 1
ATOM 671 C C . ASP A 1 87 ? 5.683 6.515 -4.298 1.00 91.19 87 ASP A C 1
ATOM 673 O O . ASP A 1 87 ? 4.939 6.022 -3.450 1.00 91.19 87 ASP A O 1
ATOM 677 N N . GLU A 1 88 ? 5.304 6.723 -5.557 1.00 90.31 88 GLU A N 1
ATOM 678 C CA . GLU A 1 88 ? 3.949 6.500 -6.047 1.00 90.31 88 GLU A CA 1
ATOM 679 C C . GLU A 1 88 ? 3.640 5.002 -6.140 1.00 90.31 88 GLU A C 1
ATOM 681 O O . GLU A 1 88 ? 2.652 4.522 -5.580 1.00 90.31 88 GLU A O 1
ATOM 686 N N . ALA A 1 89 ? 4.523 4.231 -6.777 1.00 90.25 89 ALA A N 1
ATOM 687 C CA . ALA A 1 89 ? 4.391 2.782 -6.852 1.00 90.25 89 ALA A CA 1
ATOM 688 C C . ALA A 1 89 ? 4.444 2.138 -5.460 1.00 90.25 89 ALA A C 1
ATOM 690 O O . ALA A 1 89 ? 3.693 1.201 -5.185 1.00 90.25 89 ALA A O 1
ATOM 691 N N . ARG A 1 90 ? 5.280 2.658 -4.553 1.00 91.25 90 ARG A N 1
ATOM 692 C CA . ARG A 1 90 ? 5.350 2.167 -3.173 1.00 91.25 90 ARG A CA 1
ATOM 693 C C . ARG A 1 90 ? 4.044 2.382 -2.419 1.00 91.25 90 ARG A C 1
ATOM 695 O O . ARG A 1 90 ? 3.572 1.453 -1.772 1.00 91.25 90 ARG A O 1
ATOM 702 N N . ALA A 1 91 ? 3.456 3.573 -2.520 1.00 91.06 91 ALA A N 1
ATOM 703 C CA . ALA A 1 91 ? 2.194 3.894 -1.861 1.00 91.06 91 ALA A CA 1
ATOM 704 C C . ALA A 1 91 ? 1.061 2.965 -2.321 1.00 91.06 91 ALA A C 1
ATOM 706 O O . ALA A 1 91 ? 0.303 2.462 -1.493 1.00 91.06 91 ALA A O 1
ATOM 707 N N . ARG A 1 92 ? 0.990 2.668 -3.624 1.00 93.19 92 ARG A N 1
ATOM 708 C CA . ARG A 1 92 ? -0.023 1.757 -4.177 1.00 93.19 92 ARG A CA 1
ATOM 709 C C . ARG A 1 92 ? 0.163 0.312 -3.735 1.00 93.19 92 ARG A C 1
ATOM 711 O O . ARG A 1 92 ? -0.810 -0.335 -3.363 1.00 93.19 92 ARG A O 1
ATOM 718 N N . ILE A 1 93 ? 1.403 -0.175 -3.704 1.00 90.75 93 ILE A N 1
ATOM 719 C CA . ILE A 1 93 ? 1.709 -1.512 -3.172 1.00 90.75 93 ILE A CA 1
ATOM 720 C C . ILE A 1 93 ? 1.312 -1.597 -1.690 1.00 90.75 93 ILE A C 1
ATOM 722 O O . ILE A 1 93 ? 0.675 -2.562 -1.283 1.00 90.75 93 ILE A O 1
ATOM 726 N N . LEU A 1 94 ? 1.645 -0.583 -0.883 1.00 89.75 94 LEU A N 1
ATOM 727 C CA . LEU A 1 94 ? 1.278 -0.546 0.538 1.00 89.75 94 LEU A CA 1
ATOM 728 C C . LEU A 1 94 ? -0.239 -0.533 0.744 1.00 89.75 94 LEU A C 1
ATOM 730 O O . LEU A 1 94 ? -0.737 -1.231 1.625 1.00 89.75 94 LEU A O 1
ATOM 734 N N . PHE A 1 95 ? -0.968 0.230 -0.072 1.00 90.44 95 PHE A N 1
ATOM 735 C CA . PHE A 1 95 ? -2.427 0.261 -0.030 1.00 90.44 95 PHE A CA 1
ATOM 736 C C . PHE A 1 95 ? -3.033 -1.106 -0.371 1.00 90.44 95 PHE A C 1
ATOM 738 O O . PHE A 1 95 ? -3.871 -1.602 0.380 1.00 90.44 95 PHE A O 1
ATOM 745 N N . TYR A 1 96 ? -2.558 -1.749 -1.441 1.00 91.12 96 TYR A N 1
ATOM 746 C CA . TYR A 1 96 ? -2.983 -3.096 -1.821 1.00 91.12 96 TYR A CA 1
ATOM 747 C C . TYR A 1 96 ? -2.746 -4.123 -0.706 1.00 91.12 96 TYR A C 1
ATOM 749 O O . TYR A 1 96 ? -3.679 -4.809 -0.290 1.00 91.12 96 TYR A O 1
ATOM 757 N N . LEU A 1 97 ? -1.530 -4.176 -0.152 1.00 88.25 97 LEU A N 1
ATOM 758 C CA . LEU A 1 97 ? -1.186 -5.118 0.919 1.00 88.25 97 LEU A CA 1
ATOM 759 C C . LEU A 1 97 ? -2.036 -4.901 2.179 1.00 88.25 97 LEU A C 1
ATOM 761 O O . LEU A 1 97 ? -2.424 -5.864 2.843 1.00 88.25 97 LEU A O 1
ATOM 765 N N . ALA A 1 98 ? -2.367 -3.652 2.507 1.00 88.38 98 ALA A N 1
ATOM 766 C CA . ALA A 1 98 ? -3.233 -3.359 3.640 1.00 88.38 98 ALA A CA 1
ATOM 767 C C . ALA A 1 98 ? -4.669 -3.853 3.430 1.00 88.38 98 ALA A C 1
ATOM 769 O O . ALA A 1 98 ? -5.252 -4.443 4.339 1.00 88.38 98 ALA A O 1
ATOM 770 N N . VAL A 1 99 ? -5.226 -3.665 2.231 1.00 86.94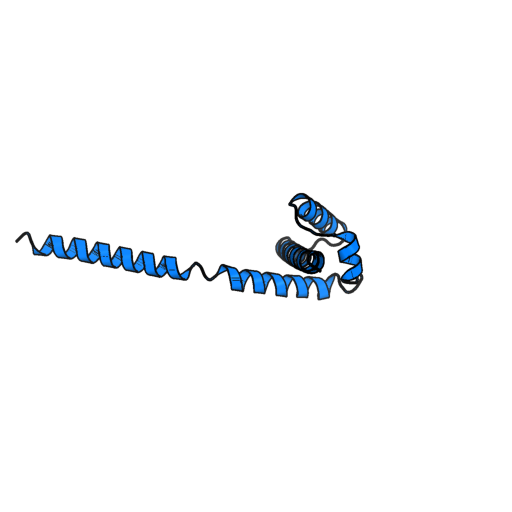 99 VAL A N 1
ATOM 771 C CA . VAL A 1 99 ? -6.564 -4.174 1.892 1.00 86.94 99 VAL A CA 1
ATOM 772 C C . VAL A 1 99 ? -6.587 -5.702 1.920 1.00 86.94 99 VAL A C 1
ATOM 774 O O . VAL A 1 99 ? -7.479 -6.285 2.540 1.00 86.94 99 VAL A O 1
ATOM 777 N N . GLU A 1 100 ? -5.588 -6.350 1.321 1.00 85.19 100 GLU A N 1
ATOM 778 C CA . GLU A 1 100 ? -5.520 -7.811 1.235 1.00 85.19 100 GLU A CA 1
ATOM 779 C C . GLU A 1 100 ? -5.393 -8.453 2.625 1.00 85.19 100 GLU A C 1
ATOM 781 O O . GLU A 1 100 ? -6.137 -9.369 2.983 1.00 85.19 100 GLU A O 1
ATOM 786 N N . THR A 1 101 ? -4.507 -7.919 3.466 1.00 83.25 101 THR A N 1
ATOM 787 C CA . THR A 1 101 ? -4.294 -8.444 4.824 1.00 83.25 101 THR A CA 1
ATOM 788 C C . THR A 1 101 ? -5.486 -8.182 5.755 1.00 83.25 101 THR A C 1
ATOM 790 O O . THR A 1 101 ? -5.790 -9.008 6.624 1.00 83.25 101 THR A O 1
ATOM 793 N N . ALA A 1 102 ? -6.220 -7.082 5.554 1.00 81.19 102 ALA A N 1
ATOM 794 C CA . ALA A 1 102 ? -7.453 -6.791 6.283 1.00 81.19 102 ALA A CA 1
ATOM 795 C C . ALA A 1 102 ? -8.611 -7.721 5.880 1.00 81.19 102 ALA A C 1
ATOM 797 O O . ALA A 1 102 ? -9.291 -8.260 6.757 1.00 81.19 102 ALA A O 1
ATOM 798 N N . ALA A 1 103 ? -8.818 -7.959 4.579 1.00 75.38 103 ALA A N 1
ATOM 799 C CA . ALA A 1 103 ? -9.871 -8.847 4.073 1.00 75.38 103 ALA A CA 1
ATOM 800 C C . ALA A 1 103 ? -9.713 -10.293 4.572 1.00 75.38 103 ALA A C 1
ATOM 802 O O . ALA A 1 103 ? -10.701 -11.003 4.783 1.00 75.38 103 ALA A O 1
ATOM 803 N N . GLN A 1 104 ? -8.472 -10.728 4.781 1.00 67.25 104 GLN A N 1
ATOM 804 C CA . GLN A 1 104 ? -8.157 -12.071 5.259 1.00 67.25 104 GLN A CA 1
ATOM 805 C C . GLN A 1 104 ? -8.274 -12.220 6.782 1.00 67.25 104 GLN A C 1
ATOM 807 O O . GLN A 1 104 ? -8.640 -13.294 7.244 1.00 67.25 104 GLN A O 1
ATOM 812 N N . SER A 1 105 ? -8.040 -11.156 7.559 1.00 64.94 105 SER A N 1
ATOM 813 C CA . SER A 1 105 ? -8.173 -11.176 9.030 1.00 64.94 105 SER A CA 1
ATOM 814 C C . SER A 1 105 ? -9.630 -11.259 9.516 1.00 64.94 105 SER A C 1
ATOM 816 O O . SER A 1 105 ? -9.881 -11.471 10.699 1.00 64.94 105 SER A O 1
ATOM 818 N N . ALA A 1 106 ? -10.594 -11.067 8.611 1.00 61.25 106 ALA A N 1
ATOM 819 C CA . ALA A 1 106 ? -12.028 -11.148 8.879 1.00 61.25 106 ALA A CA 1
ATOM 820 C C . ALA A 1 106 ? -12.632 -12.553 8.649 1.00 61.25 106 ALA A C 1
ATOM 822 O O . ALA A 1 106 ? -13.849 -12.709 8.773 1.00 61.25 106 ALA A O 1
ATOM 823 N N . ARG A 1 107 ? -11.813 -13.546 8.275 1.00 56.25 107 ARG A N 1
ATOM 824 C CA . ARG A 1 107 ? -12.207 -14.946 8.034 1.00 56.25 107 ARG A CA 1
ATOM 825 C C . ARG A 1 107 ? -11.775 -15.846 9.185 1.00 56.25 107 ARG A C 1
ATOM 827 O O . ARG A 1 107 ? -12.544 -16.787 9.479 1.00 56.25 107 ARG A O 1
#

Secondary structure (DSSP, 8-state):
--HHHHHHHHHHHHHHHHHHHHHHHTSGGGHHHHHHHHHHHHHHHHHHHTTTT--HHHHHHHH----SHHHHHHHHHHHHHH----HHHHHHHHHHHHHHHHHHHT-

Nearest PDB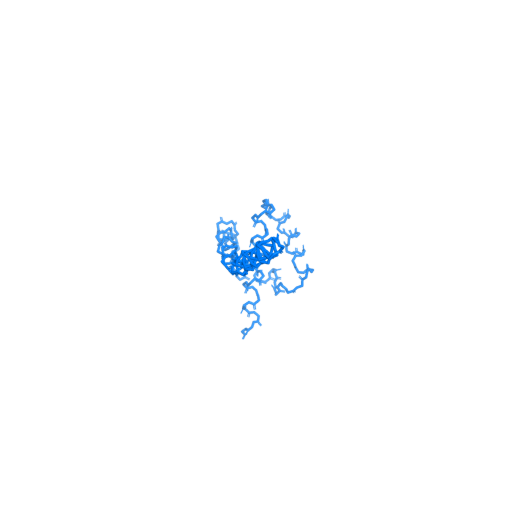 structures (foldseek):
  4tuh-assembly2_D  TM=3.531E-01  e=2.047E+00  Homo sapiens
  4qvx-assembly1_A  TM=4.544E-01  e=6.286E+00  Homo sapiens

Radius of gyration: 23.87 Å; Cα contacts (8 Å, |Δi|>4): 59; chains: 1; bounding box: 53×70×25 Å